Protein AF-A0A7K2ALG2-F1 (afdb_monomer_lite)

Foldseek 3Di:
DDDDDPDDDPPPPCPQLWPFDFDCPPQPQWDQDPPQQLRAIDGPPFSHHLVNLVLCVVVVHDLVVVCVVRVNDSVSSVSSVVSCVVGGRLFIARCSPQPQWDDDSPAATAGPPDSNHLVVQVVCVVVVHDLVVVCVVPVHDSVSSVSSVVSRVVVVGPPD

Secondary structure (DSSP, 8-state):
-------PPP--S----EEE---GGG-TTEE--TTSGGG--EETTSS-BTHHHHHHHHTT--HHHHHHHHT--HHHHHHHHHHHHHS--S-EEE-TT-TTEE--TTS--EETTS--BTHHHHHHHHTT--HHHHHHHHT--HHHHHHHHHHHHHTT----

Structure (mmCIF, N/CA/C/O backbone):
data_AF-A0A7K2ALG2-F1
#
_entry.id   AF-A0A7K2ALG2-F1
#
loop_
_atom_site.group_PDB
_atom_site.id
_atom_site.type_symbol
_atom_site.label_atom_id
_atom_site.label_alt_id
_atom_site.label_comp_id
_atom_site.label_asym_id
_atom_site.label_entity_id
_atom_site.label_seq_id
_atom_site.pdbx_PDB_ins_code
_atom_site.Cartn_x
_atom_site.Cartn_y
_atom_site.Cartn_z
_atom_site.occupancy
_atom_site.B_iso_or_equiv
_atom_site.auth_seq_id
_atom_site.auth_comp_id
_atom_site.auth_asym_id
_atom_site.auth_atom_id
_atom_site.pdbx_PDB_model_num
ATOM 1 N N . MET A 1 1 ? 6.676 23.368 44.707 1.00 40.22 1 MET A N 1
ATOM 2 C CA . MET A 1 1 ? 6.134 22.361 43.766 1.00 40.22 1 MET A CA 1
ATOM 3 C C . MET A 1 1 ? 6.849 22.516 42.428 1.00 40.22 1 MET A C 1
ATOM 5 O O . MET A 1 1 ? 6.698 23.550 41.791 1.00 40.22 1 MET A O 1
ATOM 9 N N . ARG A 1 2 ? 7.722 21.569 42.058 1.00 35.44 2 ARG A N 1
ATOM 10 C CA . ARG A 1 2 ? 8.544 21.639 40.836 1.00 35.44 2 ARG A CA 1
ATOM 11 C C . ARG A 1 2 ? 7.771 21.028 39.664 1.00 35.44 2 ARG A C 1
ATOM 13 O O . ARG A 1 2 ? 7.524 19.825 39.675 1.00 35.44 2 ARG A O 1
ATOM 20 N N . ARG A 1 3 ? 7.396 21.837 38.666 1.00 39.78 3 ARG A N 1
ATOM 21 C CA . ARG A 1 3 ? 6.860 21.336 37.391 1.00 39.78 3 ARG A CA 1
ATOM 22 C C . ARG A 1 3 ? 8.003 20.652 36.642 1.00 39.78 3 ARG A C 1
ATOM 24 O O . ARG A 1 3 ? 8.983 21.305 36.294 1.00 39.78 3 ARG A O 1
ATOM 31 N N . HIS A 1 4 ? 7.909 19.336 36.478 1.00 39.25 4 HIS A N 1
ATOM 32 C CA . HIS A 1 4 ? 8.825 18.582 35.632 1.00 39.25 4 HIS A CA 1
ATOM 33 C C . HIS A 1 4 ? 8.579 19.002 34.184 1.00 39.25 4 HIS A C 1
ATOM 35 O O . HIS A 1 4 ? 7.480 18.828 33.663 1.00 39.25 4 HIS A O 1
ATOM 41 N N . GLY A 1 5 ? 9.592 19.607 33.564 1.00 35.06 5 GLY A N 1
ATOM 42 C CA . GLY A 1 5 ? 9.599 19.851 32.131 1.00 35.06 5 GLY A CA 1
ATOM 43 C C . GLY A 1 5 ? 9.598 18.512 31.407 1.00 35.06 5 GLY A C 1
ATOM 44 O O . GLY A 1 5 ? 10.571 17.764 31.496 1.00 35.06 5 GLY A O 1
ATOM 45 N N . MET A 1 6 ? 8.503 18.216 30.710 1.00 34.56 6 MET A N 1
ATOM 46 C CA . MET A 1 6 ? 8.477 17.186 29.681 1.00 34.56 6 MET A CA 1
ATOM 47 C C . MET A 1 6 ? 9.453 17.627 28.592 1.00 34.56 6 MET A C 1
ATOM 49 O O . MET A 1 6 ? 9.176 18.539 27.818 1.00 34.56 6 MET A O 1
ATOM 53 N N . LYS A 1 7 ? 10.647 17.033 28.598 1.00 38.38 7 LYS A N 1
ATOM 54 C CA . LYS A 1 7 ? 11.567 17.104 27.469 1.00 38.38 7 LYS A CA 1
ATOM 55 C C . LYS A 1 7 ? 10.894 16.329 26.344 1.00 38.38 7 LYS A C 1
ATOM 57 O O . LYS A 1 7 ? 10.738 15.117 26.457 1.00 38.38 7 LYS A O 1
ATOM 62 N N . SER A 1 8 ? 10.453 17.035 25.310 1.00 38.59 8 SER A N 1
ATOM 63 C CA . SER A 1 8 ? 10.065 16.426 24.044 1.00 38.59 8 SER A CA 1
ATOM 64 C C . SER A 1 8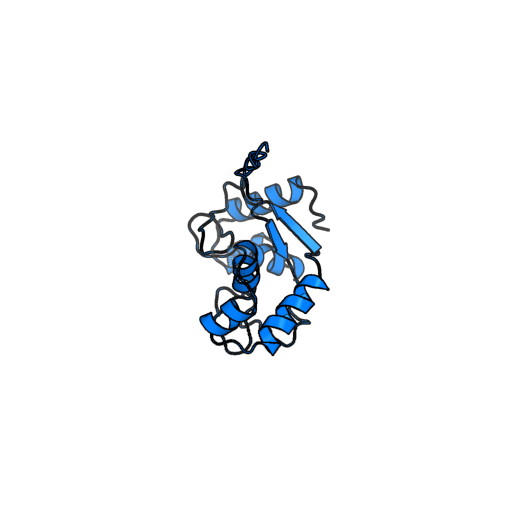 ? 11.205 15.512 23.603 1.00 38.59 8 SER A C 1
ATOM 66 O O . SER A 1 8 ? 12.352 15.959 23.523 1.00 38.59 8 SER A O 1
ATOM 68 N N . ALA A 1 9 ? 10.905 14.230 23.401 1.00 35.78 9 ALA A N 1
ATOM 69 C CA . ALA A 1 9 ? 11.854 13.306 22.803 1.00 35.78 9 ALA A CA 1
ATOM 70 C C . ALA A 1 9 ? 12.275 13.849 21.423 1.00 35.78 9 ALA A C 1
ATOM 72 O O . ALA A 1 9 ? 11.451 14.480 20.750 1.00 35.78 9 ALA A O 1
ATOM 73 N N . PRO A 1 10 ? 13.536 13.659 21.002 1.00 35.81 10 PRO A N 1
ATOM 74 C CA . PRO A 1 10 ? 13.925 13.954 19.634 1.00 35.81 10 PRO A CA 1
ATOM 75 C C . PRO A 1 10 ? 13.056 13.101 18.707 1.00 35.81 10 PRO A C 1
ATOM 77 O O . PRO A 1 10 ? 13.000 11.882 18.842 1.00 35.81 10 PRO A O 1
ATOM 80 N N . VAL A 1 11 ? 12.323 13.755 17.808 1.00 41.03 11 VAL A N 1
ATOM 81 C CA . VAL A 1 11 ? 11.679 13.071 16.689 1.00 41.03 11 VAL A CA 1
ATOM 82 C C . VAL A 1 11 ? 12.819 12.667 15.764 1.00 41.03 11 VAL A C 1
ATOM 84 O O . VAL A 1 11 ? 13.334 13.507 15.020 1.00 41.03 11 VAL A O 1
ATOM 87 N N . ASP A 1 12 ? 13.268 11.417 15.864 1.00 36.28 12 ASP A N 1
ATOM 88 C CA . ASP A 1 12 ? 14.144 10.818 14.862 1.00 36.28 12 ASP A CA 1
ATOM 89 C C . ASP A 1 12 ? 13.496 11.049 13.491 1.00 36.28 12 ASP A C 1
ATOM 91 O O . ASP A 1 12 ? 12.410 10.559 13.189 1.00 36.28 12 ASP A O 1
ATOM 95 N N . SER A 1 13 ? 14.114 11.922 12.693 1.00 40.78 13 SER A N 1
ATOM 96 C CA . SER A 1 13 ? 13.523 12.481 11.469 1.00 40.78 13 SER A CA 1
ATOM 97 C C . SER A 1 13 ? 13.658 11.562 10.252 1.00 40.78 13 SER A C 1
ATOM 99 O O . SER A 1 13 ? 13.381 11.983 9.134 1.00 40.78 13 SER A O 1
ATOM 101 N N . HIS A 1 14 ? 14.028 10.302 10.469 1.00 41.47 14 HIS A N 1
ATOM 102 C CA . HIS A 1 14 ? 13.768 9.228 9.520 1.00 41.47 14 HIS A CA 1
ATOM 103 C C . HIS A 1 14 ? 12.525 8.498 10.011 1.00 41.47 14 HIS A C 1
ATOM 105 O O . HIS A 1 14 ? 12.619 7.516 10.739 1.00 41.47 14 HIS A O 1
ATOM 111 N N . SER A 1 15 ? 11.344 9.007 9.649 1.00 40.78 15 SER A N 1
ATOM 112 C CA . SER A 1 15 ? 10.148 8.164 9.673 1.00 40.78 15 SER A CA 1
ATOM 113 C C . SER A 1 15 ? 10.436 7.033 8.686 1.00 40.78 15 SER A C 1
ATOM 115 O O . SER A 1 15 ? 10.523 7.343 7.496 1.00 40.78 15 SER A O 1
ATOM 117 N N . PRO A 1 16 ? 10.626 5.772 9.123 1.00 46.38 16 PRO A N 1
ATOM 118 C CA . PRO A 1 16 ? 10.862 4.687 8.186 1.00 46.38 16 PRO A CA 1
ATOM 119 C C . PRO A 1 16 ? 9.632 4.623 7.282 1.00 46.38 16 PRO A C 1
ATOM 121 O O . PRO A 1 16 ? 8.498 4.484 7.754 1.00 46.38 16 PRO A O 1
ATOM 124 N N . MET A 1 17 ? 9.835 4.843 5.985 1.00 55.25 17 MET A N 1
ATOM 125 C CA . MET A 1 17 ? 8.747 4.826 5.009 1.00 55.25 17 MET A CA 1
ATOM 126 C C . MET A 1 17 ? 8.595 3.382 4.566 1.00 55.25 17 MET A C 1
ATOM 128 O O . MET A 1 17 ? 9.029 2.977 3.489 1.00 55.25 17 MET A O 1
ATOM 132 N N . ILE A 1 18 ? 8.037 2.607 5.495 1.00 56.53 18 ILE A N 1
ATOM 133 C CA . ILE A 1 18 ? 7.851 1.173 5.372 1.00 56.53 18 ILE A CA 1
ATOM 134 C C . ILE A 1 18 ? 6.743 0.910 4.364 1.00 56.53 18 ILE A C 1
ATOM 136 O O . ILE A 1 18 ? 5.585 1.276 4.572 1.00 56.53 18 ILE A O 1
ATOM 140 N N . LEU A 1 19 ? 7.093 0.216 3.288 1.00 60.47 19 LEU A N 1
ATOM 141 C CA . LEU A 1 19 ? 6.110 -0.422 2.434 1.00 60.47 19 LEU A CA 1
ATOM 142 C C . LEU A 1 19 ? 5.540 -1.632 3.184 1.00 60.47 19 LEU A C 1
ATOM 144 O O . LEU A 1 19 ? 6.208 -2.655 3.308 1.00 60.47 19 LEU A O 1
ATOM 148 N N . THR A 1 20 ? 4.327 -1.502 3.719 1.00 61.69 20 THR A N 1
ATOM 149 C CA . THR A 1 20 ? 3.615 -2.590 4.399 1.00 61.69 20 THR A CA 1
ATOM 150 C C . THR A 1 20 ? 2.756 -3.354 3.401 1.00 61.69 20 THR A C 1
ATOM 152 O O . THR A 1 20 ? 1.759 -2.823 2.908 1.00 61.69 20 THR A O 1
ATOM 155 N N . MET A 1 21 ? 3.110 -4.605 3.105 1.00 67.94 21 MET A N 1
ATOM 156 C CA . MET A 1 21 ? 2.293 -5.456 2.235 1.00 67.94 21 MET A CA 1
ATOM 157 C C . MET A 1 21 ? 1.361 -6.335 3.052 1.00 67.94 21 MET A C 1
ATOM 159 O O . MET A 1 21 ? 1.755 -7.381 3.560 1.00 67.94 21 MET A O 1
ATOM 163 N N . ILE A 1 22 ? 0.110 -5.901 3.147 1.00 76.88 22 ILE A N 1
ATOM 164 C CA . ILE A 1 22 ? -1.002 -6.724 3.621 1.00 76.88 22 ILE A CA 1
ATOM 165 C C . ILE A 1 22 ? -1.743 -7.232 2.381 1.00 76.88 22 ILE A C 1
ATOM 167 O O . ILE A 1 22 ? -2.074 -6.439 1.496 1.00 76.88 22 ILE A O 1
ATOM 171 N N . ASP A 1 23 ? -1.991 -8.542 2.290 1.00 79.50 23 ASP A N 1
ATOM 172 C CA . ASP A 1 23 ? -2.897 -9.086 1.273 1.00 79.50 23 ASP A CA 1
ATOM 173 C C . ASP A 1 23 ? -4.342 -8.820 1.708 1.00 79.50 23 ASP A C 1
ATOM 175 O O . ASP A 1 23 ? -4.848 -9.448 2.637 1.00 79.50 23 ASP A O 1
ATOM 179 N N . TRP A 1 24 ? -5.012 -7.875 1.048 1.00 85.62 24 TRP A N 1
ATOM 180 C CA . TRP A 1 24 ? -6.370 -7.456 1.400 1.00 85.62 24 TRP A CA 1
ATOM 181 C C . TRP A 1 24 ? -7.463 -8.338 0.795 1.00 85.62 24 TRP A C 1
ATOM 183 O O . TRP A 1 24 ? -8.641 -8.062 1.011 1.00 85.62 24 TRP A O 1
ATOM 193 N N . ARG A 1 25 ? -7.121 -9.393 0.042 1.00 84.06 25 ARG A N 1
ATOM 194 C CA . ARG A 1 25 ? -8.118 -10.258 -0.620 1.00 84.06 25 ARG A CA 1
ATOM 195 C C . ARG A 1 25 ? -9.081 -10.946 0.352 1.00 84.06 25 ARG A C 1
ATOM 197 O O . ARG A 1 25 ? -10.165 -11.336 -0.070 1.00 84.06 25 ARG A O 1
ATOM 204 N N . GLY A 1 26 ? -8.709 -11.089 1.624 1.00 86.31 26 GLY A N 1
ATOM 205 C CA . GLY A 1 26 ? -9.573 -11.624 2.678 1.00 86.31 26 GLY A CA 1
ATOM 206 C C . GLY A 1 26 ? -10.466 -10.587 3.370 1.00 86.31 26 GLY A C 1
ATOM 207 O O . GLY A 1 26 ? -11.308 -10.972 4.178 1.00 86.31 26 GLY A O 1
ATOM 208 N N . CYS A 1 27 ? -10.308 -9.290 3.089 1.00 92.69 27 CYS A N 1
ATOM 209 C CA . CYS A 1 27 ? -11.061 -8.231 3.758 1.00 92.69 27 CYS A CA 1
ATOM 210 C C . CYS A 1 27 ? -12.358 -7.909 3.003 1.00 92.69 27 CYS A C 1
ATOM 212 O O . CYS A 1 27 ? -12.332 -7.436 1.868 1.00 92.69 27 CYS A O 1
ATOM 214 N N . SER A 1 28 ? -13.506 -8.096 3.657 1.00 93.12 28 SER A N 1
ATOM 215 C CA . SER A 1 28 ? -14.838 -7.823 3.093 1.00 93.12 28 SER A CA 1
ATOM 216 C C . SER A 1 28 ? -15.118 -6.347 2.815 1.00 93.12 28 SER A C 1
ATOM 218 O O . SER A 1 28 ? -16.054 -6.043 2.084 1.00 93.12 28 SER A O 1
ATOM 220 N N . ALA A 1 29 ? -14.341 -5.428 3.391 1.00 95.19 29 ALA A N 1
ATOM 221 C CA . ALA A 1 29 ? -14.511 -3.986 3.215 1.00 95.19 29 ALA A CA 1
ATOM 222 C C . ALA A 1 29 ? -13.740 -3.418 2.008 1.00 95.19 29 ALA A C 1
ATOM 224 O O . ALA A 1 29 ? -13.875 -2.231 1.688 1.00 95.19 29 ALA A O 1
ATOM 225 N N . VAL A 1 30 ? -12.921 -4.241 1.345 1.00 93.31 30 VAL A N 1
ATOM 226 C CA . VAL A 1 30 ? -11.901 -3.801 0.387 1.00 93.31 30 VAL A CA 1
ATOM 227 C C . VAL A 1 30 ? -12.084 -4.484 -0.968 1.00 93.31 30 VAL A C 1
ATOM 229 O O . VAL A 1 30 ? -12.400 -5.664 -1.057 1.00 93.31 30 VAL A O 1
ATOM 232 N N . GLU A 1 31 ? -11.866 -3.732 -2.046 1.00 90.25 31 GLU A N 1
ATOM 233 C CA . GLU A 1 31 ? -11.870 -4.225 -3.423 1.00 90.25 31 GLU A CA 1
ATOM 234 C C . GLU A 1 31 ? -10.544 -3.940 -4.136 1.00 90.25 31 GLU A C 1
ATOM 236 O O . GLU A 1 31 ? -9.894 -2.913 -3.920 1.00 90.25 31 GLU A O 1
ATOM 241 N N . TYR A 1 32 ? -10.196 -4.833 -5.065 1.00 84.25 32 TYR A N 1
ATOM 242 C CA . TYR A 1 32 ? -9.168 -4.610 -6.076 1.00 84.25 32 TYR A CA 1
ATOM 243 C C . TYR A 1 32 ? -9.846 -4.381 -7.423 1.00 84.25 32 TYR A C 1
ATOM 245 O O . TYR A 1 32 ? -10.447 -5.292 -7.991 1.00 84.25 32 TYR A O 1
ATOM 253 N N . VAL A 1 33 ? -9.734 -3.163 -7.953 1.00 79.38 33 VAL A N 1
ATOM 254 C CA . VAL A 1 33 ? -10.276 -2.823 -9.274 1.00 79.38 33 VAL A CA 1
ATOM 255 C C . VAL A 1 33 ? -9.117 -2.529 -10.229 1.00 79.38 33 VAL A C 1
ATOM 257 O O . VAL A 1 33 ? -8.472 -1.483 -10.093 1.00 79.38 33 VAL A O 1
ATOM 260 N N . PRO A 1 34 ? -8.839 -3.410 -11.211 1.00 70.19 34 PRO A N 1
ATOM 261 C CA . PRO A 1 34 ? -7.802 -3.176 -12.210 1.00 70.19 34 PRO A CA 1
ATOM 262 C C . PRO A 1 34 ? -7.962 -1.810 -12.892 1.00 70.19 34 PRO A C 1
ATOM 264 O O . PRO A 1 34 ? -9.061 -1.414 -13.275 1.00 70.19 34 PRO A O 1
ATOM 267 N N . GLY A 1 35 ? -6.865 -1.060 -13.014 1.00 67.19 35 GLY A N 1
ATOM 268 C CA . GLY A 1 35 ? -6.855 0.274 -13.631 1.00 67.19 35 GLY A CA 1
ATOM 269 C C . GLY A 1 35 ? -7.420 1.413 -12.765 1.00 67.19 35 GLY A C 1
ATOM 270 O O . GLY A 1 35 ? -7.322 2.579 -13.149 1.00 67.19 35 GLY A O 1
ATOM 271 N N . ARG A 1 36 ? -7.966 1.135 -11.573 1.00 71.81 36 ARG A N 1
ATOM 272 C CA . ARG A 1 36 ? -8.368 2.165 -10.601 1.00 71.81 36 ARG A CA 1
ATOM 273 C C . ARG A 1 36 ? -7.235 2.384 -9.600 1.00 71.81 36 ARG A C 1
ATOM 275 O O . ARG A 1 36 ? -6.760 1.430 -9.002 1.00 71.81 36 ARG A O 1
ATOM 282 N N . LYS A 1 37 ? -6.807 3.644 -9.419 1.00 70.88 37 LYS A N 1
ATOM 283 C CA . LYS A 1 37 ? -5.757 4.034 -8.449 1.00 70.88 37 LYS A CA 1
ATOM 284 C C . LYS A 1 37 ? -4.511 3.131 -8.538 1.00 70.88 37 LYS A C 1
ATOM 286 O O . LYS A 1 37 ? -3.998 2.680 -7.526 1.00 70.88 37 LYS A O 1
ATOM 291 N N . SER A 1 38 ? -4.071 2.830 -9.761 1.00 65.56 38 SER A N 1
ATOM 292 C CA . SER A 1 38 ? -2.900 1.977 -10.018 1.00 65.56 38 SER A CA 1
ATOM 293 C C . SER A 1 38 ? -2.977 0.577 -9.382 1.00 65.56 38 SER A C 1
ATOM 295 O O . SER A 1 38 ? -1.949 -0.015 -9.080 1.00 65.56 38 SER A O 1
ATOM 297 N N . GLY A 1 39 ? -4.188 0.043 -9.179 1.00 69.12 39 GLY A N 1
ATOM 298 C CA . GLY A 1 39 ? -4.402 -1.289 -8.607 1.00 69.12 39 GLY A CA 1
ATOM 299 C C . GLY A 1 39 ? -4.342 -1.347 -7.081 1.00 69.12 39 GLY A C 1
ATOM 300 O O . GLY A 1 39 ? -4.440 -2.437 -6.526 1.00 69.12 39 GLY A O 1
ATOM 301 N N . SER A 1 40 ? -4.214 -0.206 -6.395 1.00 77.81 40 SER A N 1
ATOM 302 C CA . SER A 1 40 ? -4.247 -0.173 -4.933 1.00 77.81 40 SER A CA 1
ATOM 303 C C . SER A 1 40 ? -5.588 -0.672 -4.384 1.00 77.81 40 SER A C 1
ATOM 305 O O . SER A 1 40 ? -6.630 -0.303 -4.938 1.00 77.81 40 SER A O 1
ATOM 307 N N . PRO A 1 41 ? -5.586 -1.433 -3.274 1.00 86.81 41 PRO A N 1
ATOM 308 C CA . PRO A 1 41 ? -6.809 -1.819 -2.586 1.00 86.81 41 PRO A CA 1
ATOM 309 C C . PRO A 1 41 ? -7.562 -0.570 -2.129 1.00 86.81 41 PRO A C 1
ATOM 311 O O . PRO A 1 41 ? -6.998 0.316 -1.474 1.00 86.81 41 PRO A O 1
ATOM 314 N N . THR A 1 42 ? -8.840 -0.485 -2.484 1.00 91.81 42 THR A N 1
ATOM 315 C CA . THR A 1 42 ? -9.725 0.621 -2.105 1.00 91.81 42 THR A CA 1
ATOM 316 C C . THR A 1 42 ? -10.903 0.108 -1.303 1.00 91.81 42 THR A C 1
ATOM 318 O O . THR A 1 42 ? -11.329 -1.025 -1.494 1.00 91.81 42 THR A O 1
ATOM 321 N N . PHE A 1 43 ? -11.482 0.950 -0.451 1.00 94.38 43 PHE A N 1
ATOM 322 C CA . PHE A 1 43 ? -12.772 0.629 0.161 1.00 94.38 43 PHE A CA 1
ATOM 323 C C . PHE A 1 43 ? -13.836 0.392 -0.920 1.00 94.38 43 PHE A C 1
ATOM 325 O O . PHE A 1 43 ? -13.881 1.130 -1.909 1.00 94.38 43 PHE A O 1
ATOM 332 N N . ILE A 1 44 ? -14.695 -0.613 -0.729 1.00 92.88 44 ILE A N 1
ATOM 333 C CA . ILE A 1 44 ? -15.711 -1.008 -1.719 1.00 92.88 44 ILE A CA 1
ATOM 334 C C . ILE A 1 44 ? -16.561 0.186 -2.154 1.00 92.88 44 ILE A C 1
ATOM 336 O O . ILE A 1 44 ? -17.100 0.930 -1.332 1.00 92.88 44 ILE A O 1
ATOM 340 N N . GLY A 1 45 ? -16.681 0.378 -3.471 1.00 90.19 45 GLY A N 1
ATOM 341 C CA . GLY A 1 45 ? -17.462 1.471 -4.056 1.00 90.19 45 GLY A CA 1
ATOM 342 C C . GLY A 1 45 ? -16.882 2.872 -3.819 1.00 90.19 45 GLY A C 1
ATOM 343 O O . GLY A 1 45 ? -17.515 3.872 -4.170 1.00 90.19 45 GLY A O 1
ATOM 344 N N . ARG A 1 46 ? -15.677 2.982 -3.249 1.00 90.94 46 ARG A N 1
ATOM 345 C CA . ARG A 1 46 ? -15.000 4.248 -2.953 1.00 90.94 46 ARG A CA 1
ATOM 346 C C . ARG A 1 46 ? -13.680 4.321 -3.707 1.00 90.94 46 ARG A C 1
ATOM 348 O O . ARG A 1 46 ? -13.014 3.332 -3.970 1.00 90.94 46 ARG A O 1
ATOM 355 N N . ARG A 1 47 ? -13.253 5.539 -4.049 1.00 89.19 47 ARG A N 1
ATOM 356 C CA . ARG A 1 47 ? -11.933 5.784 -4.670 1.00 89.19 47 ARG A CA 1
ATOM 357 C C . ARG A 1 47 ? -10.855 6.108 -3.631 1.00 89.19 47 ARG A C 1
ATOM 359 O O . ARG A 1 47 ? -9.898 6.813 -3.953 1.00 89.19 47 ARG A O 1
ATOM 366 N N . VAL A 1 48 ? -11.050 5.632 -2.402 1.00 90.38 48 VAL A N 1
ATOM 367 C CA . VAL A 1 48 ? -10.200 5.890 -1.236 1.00 90.38 48 VAL A CA 1
ATOM 368 C C . VAL A 1 48 ? -9.335 4.649 -1.000 1.00 90.38 48 VAL A C 1
ATOM 370 O O . VAL A 1 48 ? -9.896 3.592 -0.704 1.00 90.38 48 VAL A O 1
ATOM 373 N N . PRO A 1 49 ? -8.003 4.735 -1.179 1.00 88.88 49 PRO A N 1
ATOM 374 C CA . PRO A 1 49 ? -7.093 3.631 -0.886 1.00 88.88 49 PRO A CA 1
ATOM 375 C C . PRO A 1 49 ? -7.087 3.293 0.603 1.00 88.88 49 PRO A C 1
ATOM 377 O O . PRO A 1 49 ? -7.133 4.199 1.436 1.00 88.88 49 PRO A O 1
ATOM 380 N N . VAL A 1 50 ? -6.957 2.011 0.943 1.00 89.81 50 VAL A N 1
ATOM 381 C CA . VAL A 1 50 ? -6.888 1.569 2.349 1.00 89.81 50 VAL A CA 1
ATOM 382 C C . VAL A 1 50 ? -5.620 2.073 3.039 1.00 89.81 50 VAL A C 1
ATOM 384 O O . VAL A 1 50 ? -5.661 2.413 4.215 1.00 89.81 50 VAL A O 1
ATOM 387 N N . GLN A 1 51 ? -4.531 2.271 2.288 1.00 84.44 51 GLN A N 1
ATOM 388 C CA . GLN A 1 51 ? -3.325 2.950 2.778 1.00 84.44 51 GLN A CA 1
ATOM 389 C C . GLN A 1 51 ? -3.627 4.343 3.370 1.00 84.44 51 GLN A C 1
ATOM 391 O O . GLN A 1 51 ? -2.979 4.793 4.315 1.00 84.44 51 GLN A O 1
ATOM 396 N N . GLY A 1 52 ? -4.668 5.016 2.868 1.00 86.75 52 GLY A N 1
ATOM 397 C CA . GLY A 1 52 ? -5.118 6.286 3.428 1.00 86.75 52 GLY A CA 1
ATOM 398 C C . GLY A 1 52 ? -5.572 6.164 4.885 1.00 86.75 52 GLY A C 1
ATOM 399 O O . GLY A 1 52 ? -5.374 7.105 5.647 1.00 86.75 52 GLY A O 1
ATOM 400 N N . LEU A 1 53 ? -6.125 5.016 5.299 1.00 90.12 53 LEU A N 1
ATOM 401 C CA . LEU A 1 53 ? -6.505 4.756 6.691 1.00 90.12 53 LEU A CA 1
ATOM 402 C C . LEU A 1 53 ? -5.267 4.653 7.589 1.00 90.12 53 LEU A C 1
ATOM 404 O O . LEU A 1 53 ? -5.223 5.288 8.641 1.00 90.12 53 LEU A O 1
ATOM 408 N N . THR A 1 54 ? -4.239 3.910 7.169 1.00 84.56 54 THR A N 1
ATOM 409 C CA . THR A 1 54 ? -2.976 3.810 7.920 1.00 84.56 54 THR A CA 1
ATOM 410 C C . THR A 1 54 ? -2.293 5.158 8.078 1.00 84.56 54 THR A C 1
ATOM 412 O O . THR A 1 54 ? -1.869 5.508 9.180 1.00 84.56 54 THR A O 1
ATOM 415 N N . ASP A 1 55 ? -2.231 5.948 7.005 1.00 83.75 55 ASP A N 1
ATOM 416 C CA . ASP A 1 55 ? -1.648 7.286 7.061 1.00 83.75 55 ASP A CA 1
ATOM 417 C C . ASP A 1 55 ? -2.452 8.209 7.975 1.00 83.75 55 ASP A C 1
ATOM 419 O O . ASP A 1 55 ? -1.876 8.948 8.775 1.00 83.75 55 ASP A O 1
ATOM 423 N N . TRP A 1 56 ? -3.782 8.117 7.929 1.00 90.44 56 TRP A N 1
ATOM 424 C CA . TRP A 1 56 ? -4.659 8.871 8.817 1.00 90.44 56 TRP A CA 1
ATOM 425 C C . TRP A 1 56 ? -4.370 8.570 10.289 1.00 90.44 56 TRP A C 1
ATOM 427 O O . TRP A 1 56 ? -4.115 9.493 11.068 1.00 90.44 56 TRP A O 1
ATOM 437 N N . LEU A 1 57 ? -4.328 7.288 10.657 1.00 87.75 57 LEU A N 1
ATOM 438 C CA . LEU A 1 57 ? -4.046 6.840 12.022 1.00 87.75 57 LEU A CA 1
ATOM 439 C C . LEU A 1 57 ? -2.635 7.230 12.484 1.00 87.75 57 LEU A C 1
ATOM 441 O O . LEU A 1 57 ? -2.460 7.674 13.618 1.00 87.75 57 LEU A O 1
ATOM 445 N N . ARG A 1 58 ? -1.631 7.163 11.598 1.00 82.06 58 ARG A N 1
ATOM 446 C CA . ARG A 1 58 ? -0.244 7.56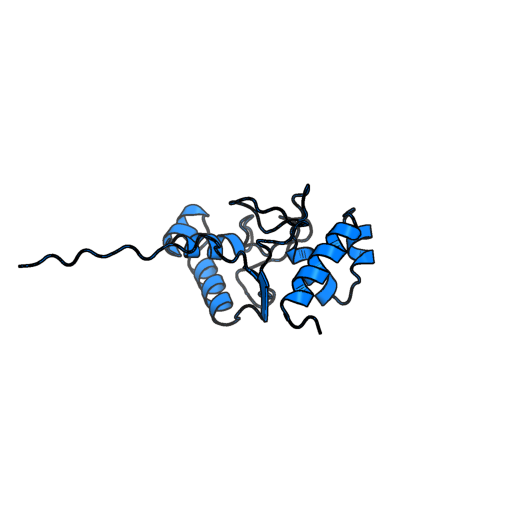9 11.892 1.00 82.06 58 ARG A CA 1
ATOM 447 C C . ARG A 1 58 ? -0.117 9.056 12.236 1.00 82.06 58 ARG A C 1
ATOM 449 O O . ARG A 1 58 ? 0.792 9.437 12.967 1.00 82.06 58 ARG A O 1
ATOM 456 N N . THR A 1 59 ? -1.047 9.896 11.773 1.00 79.94 59 THR A N 1
ATOM 457 C CA . THR A 1 59 ? -1.125 11.315 12.173 1.00 79.94 59 THR A CA 1
ATOM 458 C C . THR A 1 59 ? -1.836 11.551 13.512 1.00 79.94 59 THR A C 1
ATOM 460 O O . THR A 1 59 ? -2.062 12.700 13.889 1.00 79.94 59 THR A O 1
ATOM 463 N N . GLY A 1 60 ? -2.191 10.489 14.243 1.00 86.19 60 GLY A N 1
ATOM 464 C CA . GLY A 1 60 ? -2.878 10.563 15.535 1.00 86.19 60 GLY A CA 1
ATOM 465 C C . GLY A 1 60 ? -4.380 10.845 15.432 1.00 86.19 60 GLY A C 1
ATOM 466 O O . GLY A 1 60 ? -4.995 11.252 16.416 1.00 86.19 60 GLY A O 1
ATOM 467 N N . ARG A 1 61 ? -4.975 10.671 14.246 1.00 93.50 61 ARG A N 1
ATOM 468 C CA . ARG A 1 61 ? -6.420 10.831 14.016 1.00 93.50 61 ARG A CA 1
ATOM 469 C C . ARG A 1 61 ? -7.162 9.513 14.252 1.00 93.50 61 ARG A C 1
ATOM 471 O O . ARG A 1 61 ? -6.540 8.458 14.313 1.00 93.50 61 ARG A O 1
ATOM 478 N N . THR A 1 62 ? -8.490 9.566 14.372 1.00 95.88 62 THR A N 1
ATOM 479 C CA . THR A 1 62 ? -9.317 8.401 14.746 1.00 95.88 62 THR A CA 1
ATOM 480 C C . THR A 1 62 ? -10.081 7.797 13.562 1.00 95.88 62 THR A C 1
ATOM 482 O O . THR A 1 62 ? -10.241 8.448 12.522 1.00 95.88 62 THR A O 1
ATOM 485 N N . LEU A 1 63 ? -10.595 6.573 13.733 1.00 97.06 63 LEU A N 1
ATOM 486 C CA . LEU A 1 63 ? -11.434 5.886 12.740 1.00 97.06 63 LEU A CA 1
ATOM 487 C C . LEU A 1 63 ? -12.723 6.666 12.439 1.00 97.06 63 LEU A C 1
ATOM 489 O O . LEU A 1 63 ? -13.116 6.776 11.279 1.00 97.06 63 LEU A O 1
ATOM 493 N N . GLU A 1 64 ? -13.339 7.270 13.459 1.00 97.44 64 GLU A N 1
ATOM 494 C CA . GLU A 1 64 ? -14.558 8.076 13.325 1.00 97.44 64 GLU A CA 1
ATOM 495 C C . GLU A 1 64 ? -14.324 9.265 12.396 1.00 97.44 64 GLU A C 1
ATOM 497 O O . GLU A 1 64 ? -15.045 9.453 11.418 1.00 97.44 64 GLU A O 1
ATOM 502 N N . THR A 1 65 ? -13.243 10.013 12.633 1.00 96.88 65 THR A N 1
ATOM 503 C CA . THR A 1 65 ? -12.905 11.171 11.794 1.00 96.88 65 THR A CA 1
ATOM 504 C C . THR A 1 65 ? -12.568 10.775 10.354 1.00 96.88 65 THR A C 1
ATOM 506 O O . THR A 1 65 ? -12.820 11.550 9.430 1.00 96.88 65 THR A O 1
ATOM 509 N N . PHE A 1 66 ? -12.021 9.574 10.135 1.00 96.88 66 PHE A N 1
ATOM 510 C CA . PHE A 1 66 ? -11.773 9.044 8.794 1.00 96.88 66 PHE A CA 1
ATOM 511 C C . PHE A 1 66 ? -13.087 8.716 8.074 1.00 96.88 66 PHE A C 1
ATOM 513 O O . PHE A 1 66 ? -13.304 9.170 6.950 1.00 96.88 66 PHE A O 1
ATOM 520 N N . SER A 1 67 ? -13.975 7.972 8.741 1.00 97.56 67 SER A N 1
ATOM 521 C CA . SER A 1 67 ? -15.319 7.628 8.260 1.00 97.56 67 SER A CA 1
ATOM 522 C C . SER A 1 67 ? -16.099 8.873 7.834 1.00 97.56 67 SER A C 1
ATOM 524 O O . SER A 1 67 ? -16.579 8.946 6.700 1.00 97.56 67 SER A O 1
ATOM 526 N N . GLU A 1 68 ? -16.134 9.895 8.692 1.00 96.81 68 GLU A N 1
ATOM 527 C CA . GLU A 1 68 ? -16.805 11.167 8.415 1.00 96.81 68 GLU A CA 1
ATOM 528 C C . GLU A 1 68 ? -16.185 11.899 7.220 1.00 96.81 68 GLU A C 1
ATOM 530 O O . GLU A 1 68 ? -16.899 12.340 6.318 1.00 96.81 68 GLU A O 1
ATOM 535 N N . THR A 1 69 ? -14.851 11.991 7.178 1.00 96.75 69 THR A N 1
ATOM 536 C CA . THR A 1 69 ? -14.129 12.716 6.121 1.00 96.75 69 THR A CA 1
ATOM 537 C C . THR A 1 69 ? -14.343 12.080 4.749 1.00 96.75 69 THR A C 1
ATOM 539 O O . THR A 1 69 ? -14.576 12.781 3.763 1.00 96.75 69 THR A O 1
ATOM 542 N N . PHE A 1 70 ? -14.251 10.753 4.668 1.00 95.50 70 PHE A N 1
ATOM 543 C CA . PHE A 1 70 ? -14.276 10.022 3.403 1.00 95.50 70 PHE A CA 1
ATOM 544 C C . PHE A 1 70 ? -15.649 9.440 3.053 1.00 95.50 70 PHE A C 1
ATOM 546 O O . PHE A 1 70 ? -15.800 8.836 1.988 1.00 95.50 70 PHE A O 1
ATOM 553 N N . GLN A 1 71 ? -16.653 9.654 3.910 1.00 96.56 71 GLN A N 1
ATOM 554 C CA . GLN A 1 71 ? -18.015 9.136 3.762 1.00 96.56 71 GLN A CA 1
ATOM 555 C C . GLN A 1 71 ? -18.031 7.610 3.580 1.00 96.56 71 GLN A C 1
ATOM 557 O O . GLN A 1 71 ? -18.708 7.066 2.702 1.00 96.56 71 GLN A O 1
ATOM 562 N N . ILE A 1 72 ? -17.244 6.918 4.401 1.00 96.88 72 ILE A N 1
ATOM 563 C CA . ILE A 1 72 ? -17.138 5.456 4.449 1.00 96.88 72 ILE A CA 1
ATOM 564 C C . ILE A 1 72 ? -17.854 5.004 5.716 1.00 96.88 72 ILE A C 1
ATOM 566 O O . ILE A 1 72 ? -17.676 5.625 6.752 1.00 96.88 72 ILE A O 1
ATOM 570 N N . SER A 1 73 ? -18.675 3.956 5.655 1.00 97.50 73 SER A N 1
ATOM 571 C CA . SER A 1 73 ? -19.369 3.460 6.851 1.00 97.50 73 SER A CA 1
ATOM 572 C C . SER A 1 73 ? -18.375 3.046 7.935 1.00 97.50 73 SER A C 1
ATOM 574 O O . SER A 1 73 ? -17.376 2.399 7.616 1.00 97.50 73 SER A O 1
ATOM 576 N N . MET A 1 74 ? -18.701 3.327 9.199 1.00 97.62 74 MET A N 1
ATOM 577 C CA . MET A 1 74 ? -17.882 2.908 10.340 1.00 97.62 74 MET A CA 1
ATOM 578 C C . MET A 1 74 ? -17.590 1.408 10.344 1.00 97.62 74 MET A C 1
ATOM 580 O O . MET A 1 74 ? -16.452 1.042 10.601 1.00 97.62 74 MET A O 1
ATOM 584 N N . ASP A 1 75 ? -18.559 0.563 9.987 1.00 97.62 75 ASP A N 1
ATOM 585 C CA . ASP A 1 75 ? -18.358 -0.891 9.917 1.00 97.62 75 ASP A CA 1
ATOM 586 C C . ASP A 1 75 ? -17.220 -1.251 8.951 1.00 97.62 75 ASP A C 1
ATOM 588 O O . ASP A 1 75 ? -16.262 -1.902 9.342 1.00 97.62 75 ASP A O 1
ATOM 592 N N . ALA A 1 76 ? -17.241 -0.718 7.726 1.00 96.50 76 ALA A N 1
ATOM 593 C CA . ALA A 1 76 ? -16.173 -0.943 6.748 1.00 96.50 76 ALA A CA 1
ATOM 594 C C . ALA A 1 76 ? -14.801 -0.406 7.203 1.00 96.50 76 ALA A C 1
ATOM 596 O O . ALA A 1 76 ? -13.775 -1.029 6.929 1.00 96.50 76 ALA A O 1
ATOM 597 N N . VAL A 1 77 ? -14.758 0.747 7.885 1.00 97.31 77 VAL A N 1
ATOM 598 C CA . VAL A 1 77 ? -13.505 1.305 8.430 1.00 97.31 77 VAL A CA 1
ATOM 599 C C . VAL A 1 77 ? -12.959 0.417 9.550 1.00 97.31 77 VAL A C 1
ATOM 601 O O . VAL A 1 77 ? -11.763 0.131 9.574 1.00 97.31 77 VAL A O 1
ATOM 604 N N . THR A 1 78 ? -13.829 -0.044 10.448 1.00 96.62 78 THR A N 1
ATOM 605 C CA . THR A 1 78 ? -13.484 -0.958 11.540 1.00 96.62 78 THR A CA 1
ATOM 606 C C . THR A 1 78 ? -13.032 -2.314 11.008 1.00 96.62 78 THR A C 1
ATOM 608 O O . THR A 1 78 ? -11.995 -2.800 11.443 1.00 96.62 78 THR A O 1
ATOM 611 N N . ASP A 1 79 ? -13.733 -2.890 10.032 1.00 95.69 79 ASP A N 1
ATOM 612 C CA . ASP A 1 79 ? -13.364 -4.161 9.400 1.00 95.69 79 ASP A CA 1
ATOM 613 C C . ASP A 1 79 ? -11.974 -4.084 8.762 1.00 95.69 79 ASP A C 1
ATOM 615 O O . ASP A 1 79 ? -11.149 -4.975 8.957 1.00 95.69 79 ASP A O 1
ATOM 619 N N . ALA A 1 80 ? -11.676 -2.998 8.040 1.00 93.50 80 ALA A N 1
ATOM 620 C CA . ALA A 1 80 ? -10.351 -2.788 7.461 1.00 93.50 80 ALA A CA 1
ATOM 621 C C . ALA A 1 80 ? -9.268 -2.612 8.540 1.00 93.50 80 ALA A C 1
ATOM 623 O O . ALA A 1 80 ? -8.165 -3.139 8.393 1.00 93.50 80 ALA A O 1
ATOM 624 N N . TYR A 1 81 ? -9.575 -1.899 9.629 1.00 93.31 81 TYR A N 1
ATOM 625 C CA . TYR A 1 81 ? -8.658 -1.738 10.757 1.00 93.31 81 TYR A CA 1
ATOM 626 C C . TYR A 1 81 ? -8.360 -3.076 11.445 1.00 93.31 81 TYR A C 1
ATOM 628 O O . TYR A 1 81 ? -7.192 -3.418 11.605 1.00 93.31 81 TYR A O 1
ATOM 636 N N . LEU A 1 82 ? -9.395 -3.846 11.794 1.00 92.94 82 LEU A N 1
ATOM 637 C CA . LEU A 1 82 ? -9.255 -5.154 12.435 1.00 92.94 82 LEU A CA 1
ATOM 638 C C . LEU A 1 82 ? -8.508 -6.139 11.537 1.00 92.94 82 LEU A C 1
ATOM 640 O O . LEU A 1 82 ? -7.582 -6.809 11.984 1.00 92.94 82 LEU A O 1
ATOM 644 N N . TYR A 1 83 ? -8.845 -6.169 10.246 1.00 91.19 83 TYR A N 1
ATOM 645 C CA . TYR A 1 83 ? -8.139 -7.008 9.287 1.00 91.19 83 TYR A CA 1
ATOM 646 C C . TYR A 1 83 ? -6.645 -6.685 9.261 1.00 91.19 83 TYR A C 1
ATOM 648 O O . TYR A 1 83 ? -5.819 -7.589 9.305 1.00 91.19 83 TYR A O 1
ATOM 656 N N . MET A 1 84 ? -6.280 -5.404 9.239 1.00 85.94 84 MET A N 1
ATOM 657 C CA . MET A 1 84 ? -4.881 -4.991 9.287 1.00 85.94 84 MET A CA 1
ATOM 658 C C . MET A 1 84 ? -4.182 -5.374 10.594 1.00 85.94 84 MET A C 1
ATOM 660 O O . MET A 1 84 ? -3.012 -5.745 10.560 1.00 85.94 84 MET A O 1
ATOM 664 N N . THR A 1 85 ? -4.856 -5.265 11.741 1.00 84.12 85 THR A N 1
ATOM 665 C CA . THR A 1 85 ? -4.248 -5.637 13.027 1.00 84.12 85 THR A CA 1
ATOM 666 C C . THR A 1 85 ? -4.063 -7.144 13.165 1.00 84.12 85 THR A C 1
ATOM 668 O O . THR A 1 85 ? -3.079 -7.578 13.759 1.00 84.12 85 THR A O 1
ATOM 671 N N . ASP A 1 86 ? -4.970 -7.928 12.583 1.00 86.38 86 ASP A N 1
ATOM 672 C CA . ASP A 1 86 ? -4.940 -9.392 12.629 1.00 86.38 86 ASP A CA 1
ATOM 673 C C . ASP A 1 86 ? -4.037 -10.003 11.544 1.00 86.38 86 ASP A C 1
ATOM 675 O O . ASP A 1 86 ? -3.608 -11.150 11.664 1.00 86.38 86 ASP A O 1
ATOM 679 N N . ASN A 1 87 ? -3.712 -9.234 10.499 1.00 78.94 87 ASN A N 1
ATOM 680 C CA . ASN A 1 87 ? -2.844 -9.634 9.393 1.00 78.94 87 ASN A CA 1
ATOM 681 C C . ASN A 1 87 ? -1.635 -8.686 9.323 1.00 78.94 87 ASN A C 1
ATOM 683 O O . ASN A 1 87 ? -1.604 -7.797 8.463 1.00 78.94 87 ASN A O 1
ATOM 687 N N . PRO A 1 88 ? -0.644 -8.837 10.228 1.00 65.31 88 PRO A N 1
ATOM 688 C CA . PRO A 1 88 ? 0.531 -7.978 10.228 1.00 65.31 88 PRO A CA 1
ATOM 689 C C . PRO A 1 88 ? 1.253 -8.053 8.871 1.00 65.31 88 PRO A C 1
ATOM 691 O O . PRO A 1 88 ? 1.275 -9.122 8.253 1.00 65.31 88 PRO A O 1
ATOM 69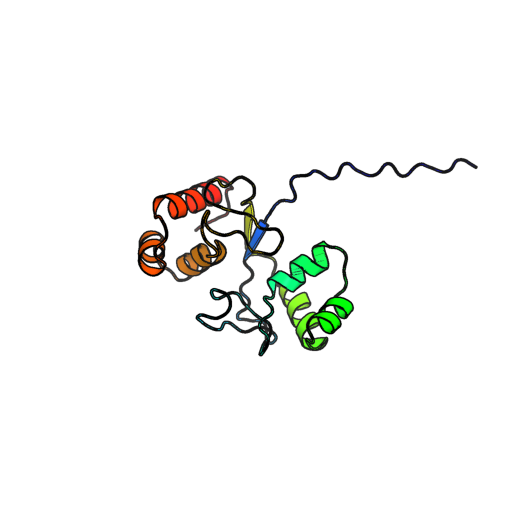4 N N . PRO A 1 89 ? 1.849 -6.941 8.398 1.00 63.16 89 PRO A N 1
ATOM 695 C CA . PRO A 1 89 ? 2.549 -6.920 7.123 1.00 63.16 89 PRO A CA 1
ATOM 696 C C . PRO A 1 89 ? 3.630 -7.999 7.110 1.00 63.16 89 PRO A C 1
ATOM 698 O O . PRO A 1 89 ? 4.492 -8.034 7.987 1.00 63.16 89 PRO A O 1
ATOM 701 N N . VAL A 1 90 ? 3.559 -8.883 6.118 1.00 55.25 90 VAL A N 1
ATOM 702 C CA . VAL A 1 90 ? 4.433 -10.063 6.030 1.00 55.25 90 VAL A CA 1
ATOM 703 C C . VAL A 1 90 ? 5.850 -9.675 5.594 1.00 55.25 90 VAL A C 1
ATOM 705 O O . VAL A 1 90 ? 6.809 -10.384 5.877 1.00 55.25 90 VAL A O 1
ATOM 708 N N . GLU A 1 91 ? 5.986 -8.509 4.959 1.00 60.56 91 GLU A N 1
ATOM 709 C CA . GLU A 1 91 ? 7.243 -7.925 4.504 1.00 60.56 91 GLU A CA 1
ATOM 710 C C . GLU A 1 91 ? 7.201 -6.405 4.700 1.00 60.56 91 GLU A C 1
ATOM 712 O O . GLU A 1 91 ? 6.221 -5.738 4.344 1.00 60.56 91 GLU A O 1
ATOM 717 N N . THR A 1 92 ? 8.272 -5.860 5.277 1.00 63.62 92 THR A N 1
ATOM 718 C CA . THR A 1 92 ? 8.481 -4.424 5.468 1.00 63.62 92 THR A CA 1
ATOM 719 C C . THR A 1 92 ? 9.755 -4.023 4.746 1.00 63.62 92 THR A C 1
ATOM 721 O O . THR A 1 92 ? 10.842 -4.387 5.190 1.00 63.62 92 THR A O 1
ATOM 724 N N . VAL A 1 93 ? 9.630 -3.282 3.646 1.00 73.31 93 VAL A N 1
ATOM 725 C CA . VAL A 1 93 ? 10.783 -2.709 2.934 1.00 73.31 93 VAL A CA 1
ATOM 726 C C . VAL A 1 93 ? 10.865 -1.228 3.281 1.00 73.31 93 VAL A C 1
ATOM 728 O O . VAL A 1 93 ? 9.907 -0.492 3.034 1.00 73.31 93 VAL A O 1
ATOM 731 N N . ASP A 1 94 ? 11.985 -0.785 3.847 1.00 79.12 94 ASP A N 1
ATOM 732 C CA . ASP A 1 94 ? 12.271 0.640 3.999 1.00 79.12 94 ASP A CA 1
ATOM 733 C C . ASP A 1 94 ? 12.704 1.203 2.642 1.00 79.12 94 ASP A C 1
ATOM 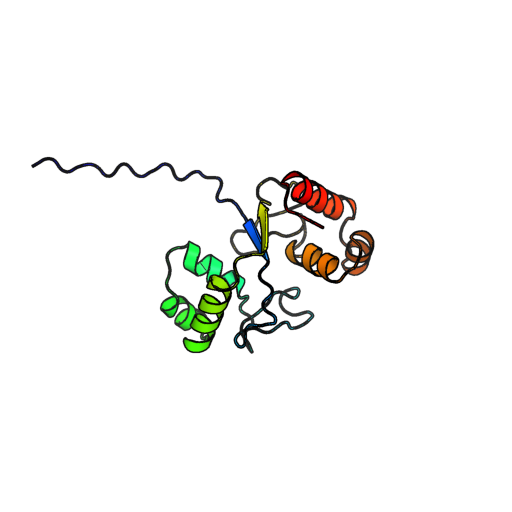735 O O . ASP A 1 94 ? 13.638 0.707 2.022 1.00 79.12 94 ASP A O 1
ATOM 739 N N . LEU A 1 95 ? 12.001 2.207 2.129 1.00 81.44 95 LEU A N 1
ATOM 740 C CA . LEU A 1 95 ? 12.326 2.822 0.839 1.00 81.44 95 LEU A CA 1
ATOM 741 C C . LEU A 1 95 ? 12.853 4.250 0.981 1.00 81.44 95 LEU A C 1
ATOM 743 O O . LEU A 1 95 ? 13.047 4.913 -0.040 1.00 81.44 95 LEU A O 1
ATOM 747 N N . ALA A 1 96 ? 13.087 4.724 2.211 1.00 80.25 96 ALA A N 1
ATOM 748 C CA . ALA A 1 96 ? 13.493 6.103 2.479 1.00 80.25 96 ALA A CA 1
ATOM 749 C C . ALA A 1 96 ? 14.750 6.519 1.695 1.00 80.25 96 ALA A C 1
ATOM 751 O O . ALA A 1 96 ? 14.791 7.620 1.147 1.00 80.25 96 ALA A O 1
ATOM 752 N N . ASP A 1 97 ? 15.715 5.605 1.561 1.00 85.56 97 ASP A N 1
ATOM 753 C CA . ASP A 1 97 ? 17.016 5.858 0.932 1.00 85.56 97 ASP A CA 1
ATOM 754 C C . ASP A 1 97 ? 17.175 5.206 -0.453 1.00 85.56 97 ASP A C 1
ATOM 756 O O . ASP A 1 97 ? 18.283 5.116 -0.992 1.00 85.56 97 ASP A O 1
ATOM 760 N N . CYS A 1 98 ? 16.089 4.720 -1.062 1.00 88.88 98 CYS A N 1
ATOM 761 C CA . CYS A 1 98 ? 16.170 4.102 -2.381 1.00 88.88 98 CYS A CA 1
ATOM 762 C C . CYS A 1 98 ? 16.219 5.181 -3.486 1.00 88.88 98 CYS A C 1
ATOM 764 O O . CYS A 1 98 ? 15.227 5.877 -3.708 1.00 88.88 98 CYS A O 1
ATOM 766 N N . PRO A 1 99 ? 17.315 5.311 -4.264 1.00 91.69 99 PRO A N 1
ATOM 767 C CA . PRO A 1 99 ? 17.465 6.397 -5.243 1.00 91.69 99 PRO A CA 1
ATOM 768 C C . PRO A 1 99 ? 16.533 6.272 -6.458 1.00 91.69 99 PRO A C 1
ATOM 770 O O . PRO A 1 99 ? 16.363 7.239 -7.207 1.00 91.69 99 PRO A O 1
ATOM 773 N N . ALA A 1 100 ? 15.954 5.086 -6.661 1.00 93.00 100 ALA A N 1
ATOM 774 C CA . ALA A 1 100 ? 14.963 4.796 -7.692 1.00 93.00 100 ALA A CA 1
ATOM 775 C C . ALA A 1 100 ? 13.523 5.081 -7.237 1.00 93.00 100 ALA A C 1
ATOM 777 O O . ALA A 1 100 ? 12.593 4.923 -8.026 1.00 93.00 100 ALA A O 1
ATOM 778 N N . VAL A 1 101 ? 13.332 5.518 -5.991 1.00 90.50 101 VAL A N 1
ATOM 779 C CA . VAL A 1 101 ? 12.025 5.812 -5.410 1.00 90.50 101 VAL A CA 1
ATOM 780 C C . VAL A 1 101 ? 11.893 7.311 -5.179 1.00 90.50 101 VAL A C 1
ATOM 782 O O . VAL A 1 101 ? 12.844 8.001 -4.816 1.00 90.50 101 VAL A O 1
ATOM 785 N N . GLN A 1 102 ? 10.694 7.828 -5.420 1.00 88.12 102 GLN A N 1
ATOM 786 C CA . GLN A 1 102 ? 10.282 9.148 -4.972 1.00 88.12 102 GLN A CA 1
ATOM 787 C C . GLN A 1 102 ? 9.199 9.022 -3.906 1.00 88.12 102 GLN A C 1
ATOM 789 O O . GLN A 1 102 ? 8.324 8.152 -3.974 1.00 88.12 102 GLN A O 1
ATOM 794 N N . LEU A 1 103 ? 9.258 9.934 -2.942 1.00 76.50 103 LEU A N 1
ATOM 795 C CA . LEU A 1 103 ? 8.311 10.035 -1.846 1.00 76.50 103 LEU A CA 1
ATOM 796 C C . LEU A 1 103 ? 7.572 11.361 -1.977 1.00 76.50 103 LEU A C 1
ATOM 798 O O . LEU A 1 103 ? 8.177 12.425 -1.850 1.00 76.50 103 LEU A O 1
ATOM 802 N N . ASN A 1 104 ? 6.264 11.293 -2.201 1.00 66.06 104 ASN A N 1
ATOM 803 C CA . ASN A 1 104 ? 5.396 12.453 -2.049 1.00 66.06 104 ASN A CA 1
ATOM 804 C C . ASN A 1 104 ? 4.580 12.263 -0.764 1.00 66.06 104 ASN A C 1
ATOM 806 O O . ASN A 1 104 ? 4.059 11.172 -0.557 1.00 66.06 104 ASN A O 1
ATOM 810 N N . PRO A 1 105 ? 4.392 13.294 0.079 1.00 50.97 105 PRO A N 1
ATOM 811 C CA . PRO A 1 105 ? 3.672 13.166 1.354 1.00 50.97 105 PRO A CA 1
ATOM 812 C C . PRO A 1 105 ? 2.229 12.646 1.250 1.00 50.97 105 PRO A C 1
ATOM 814 O O . PRO A 1 105 ? 1.653 12.252 2.259 1.00 50.97 105 PRO A O 1
ATOM 817 N N . ALA A 1 106 ? 1.637 12.694 0.054 1.00 53.34 106 ALA A N 1
ATOM 818 C CA . ALA A 1 106 ? 0.279 12.241 -0.231 1.00 53.34 106 ALA A CA 1
ATOM 819 C C . ALA A 1 106 ? 0.218 10.958 -1.084 1.00 53.34 106 ALA A C 1
ATOM 821 O O . ALA A 1 106 ? -0.880 10.447 -1.304 1.00 53.34 106 ALA A O 1
ATOM 822 N N . ASP A 1 107 ? 1.361 10.454 -1.570 1.00 61.00 107 ASP A N 1
ATOM 823 C CA . ASP A 1 107 ? 1.421 9.269 -2.426 1.00 61.00 107 ASP A CA 1
ATOM 824 C C . ASP A 1 107 ? 2.182 8.133 -1.741 1.00 61.00 107 ASP A C 1
ATOM 826 O O . ASP A 1 107 ? 3.064 8.337 -0.906 1.00 61.00 107 ASP A O 1
ATOM 830 N N . MET A 1 108 ? 1.885 6.911 -2.169 1.00 71.31 108 MET A N 1
ATOM 831 C CA . MET A 1 108 ? 2.741 5.770 -1.869 1.00 71.31 108 MET A CA 1
ATOM 832 C C . MET A 1 108 ? 4.128 5.949 -2.510 1.00 71.31 108 MET A C 1
ATOM 834 O O . MET A 1 108 ? 4.232 6.603 -3.559 1.00 71.31 108 MET A O 1
ATOM 838 N N . PRO A 1 109 ? 5.177 5.309 -1.953 1.00 82.50 109 PRO A N 1
ATOM 839 C CA . PRO A 1 109 ? 6.477 5.224 -2.606 1.00 82.50 109 PRO A CA 1
ATOM 840 C C . PRO A 1 109 ? 6.309 4.798 -4.065 1.00 82.50 109 PRO A C 1
ATOM 842 O O . PRO A 1 109 ? 5.708 3.761 -4.355 1.00 82.50 109 PRO A O 1
ATOM 845 N N . SER A 1 110 ? 6.779 5.635 -4.984 1.00 87.69 110 SER A N 1
ATOM 846 C CA . SER A 1 110 ? 6.596 5.451 -6.426 1.00 87.69 110 SER A CA 1
ATOM 847 C C . SER A 1 110 ? 7.942 5.425 -7.128 1.00 87.69 110 SER A C 1
ATOM 849 O O . SER A 1 110 ? 8.908 5.998 -6.623 1.00 87.69 110 SER A O 1
ATOM 851 N N . PHE A 1 111 ? 8.021 4.785 -8.294 1.00 91.50 111 PHE A N 1
ATOM 852 C CA . PHE A 1 111 ? 9.237 4.852 -9.104 1.00 91.50 111 PHE A CA 1
ATOM 853 C C . PHE A 1 111 ? 9.540 6.307 -9.446 1.00 91.50 111 PHE A C 1
ATOM 855 O O . PHE A 1 111 ? 8.646 7.075 -9.810 1.00 91.50 111 PHE A O 1
ATOM 862 N N . LYS A 1 112 ? 10.800 6.700 -9.299 1.00 92.25 112 LYS A N 1
ATOM 863 C CA . LYS A 1 112 ? 11.245 8.077 -9.481 1.00 92.25 112 LYS A CA 1
ATOM 864 C C . LYS A 1 112 ? 10.929 8.576 -10.890 1.00 92.25 112 LYS A C 1
ATOM 866 O O . LYS A 1 112 ? 11.289 7.945 -11.878 1.00 92.25 112 LYS A O 1
ATOM 871 N N . GLY A 1 113 ? 10.296 9.744 -10.968 1.00 89.25 113 GLY A N 1
ATOM 872 C CA . GLY A 1 113 ? 9.785 10.324 -12.209 1.00 89.25 113 GLY A CA 1
ATOM 873 C C . GLY A 1 113 ? 8.413 9.789 -12.624 1.00 89.25 113 GLY A C 1
ATOM 874 O O . GLY A 1 113 ? 7.926 10.144 -13.694 1.00 89.25 113 GLY A O 1
ATOM 875 N N . THR A 1 114 ? 7.773 8.958 -11.797 1.00 87.44 114 THR A N 1
ATOM 876 C CA . THR A 1 114 ? 6.478 8.337 -12.093 1.00 87.44 114 THR A CA 1
ATOM 877 C C . THR A 1 114 ? 5.520 8.456 -10.905 1.00 87.44 114 THR A C 1
ATOM 879 O O . THR A 1 114 ? 5.930 8.617 -9.758 1.00 87.44 114 THR A O 1
ATOM 882 N N . HIS A 1 115 ? 4.224 8.308 -11.178 1.00 83.38 115 HIS A N 1
ATOM 883 C CA . HIS A 1 115 ? 3.208 8.046 -10.150 1.00 83.38 115 HIS A CA 1
ATOM 884 C C . HIS A 1 115 ? 2.906 6.542 -10.016 1.00 83.38 115 HIS A C 1
ATOM 886 O O . HIS A 1 115 ? 1.852 6.157 -9.504 1.00 83.38 115 HIS A O 1
ATOM 892 N N . PHE A 1 116 ? 3.777 5.682 -10.558 1.00 85.19 116 PHE A N 1
ATOM 893 C CA . PHE A 1 116 ? 3.584 4.241 -10.529 1.00 85.19 116 PHE A CA 1
ATOM 894 C C . PHE A 1 116 ? 4.116 3.689 -9.203 1.00 85.19 116 PHE A C 1
ATOM 896 O O . PHE A 1 116 ? 5.298 3.871 -8.900 1.00 85.19 116 PHE A O 1
ATOM 903 N N . PRO A 1 117 ? 3.271 3.041 -8.391 1.00 85.75 117 PRO A N 1
ATOM 904 C CA . PRO A 1 117 ? 3.641 2.705 -7.029 1.00 85.75 117 PRO A CA 1
ATOM 905 C C . PRO A 1 117 ? 4.568 1.486 -6.980 1.00 85.75 117 PRO A C 1
ATOM 907 O O . PRO A 1 117 ? 4.362 0.498 -7.684 1.00 85.75 117 PRO A O 1
ATOM 910 N N . VAL A 1 118 ? 5.560 1.527 -6.093 1.00 87.81 118 VAL A N 1
ATOM 911 C CA . VAL A 1 118 ? 6.556 0.459 -5.913 1.00 87.81 118 VAL A CA 1
ATOM 912 C C . VAL A 1 118 ? 5.917 -0.842 -5.415 1.00 87.81 118 VAL A C 1
ATOM 914 O O . VAL A 1 118 ? 6.355 -1.919 -5.804 1.00 87.81 118 VAL A O 1
ATOM 917 N N . VAL A 1 119 ? 4.830 -0.776 -4.633 1.00 81.62 119 VAL A N 1
ATOM 918 C CA . VAL A 1 119 ? 4.090 -1.978 -4.186 1.00 81.62 119 VAL A CA 1
ATOM 919 C C . VAL A 1 119 ? 3.616 -2.852 -5.345 1.00 81.62 119 VAL A C 1
ATOM 921 O O . VAL A 1 119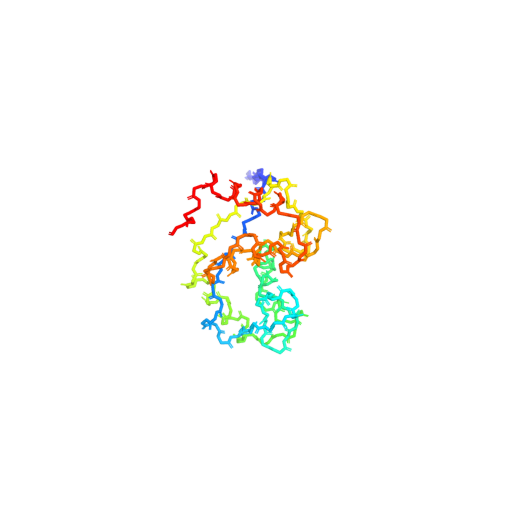 ? 3.640 -4.075 -5.236 1.00 81.62 119 VAL A O 1
ATOM 924 N N . ALA A 1 120 ? 3.277 -2.244 -6.486 1.00 83.00 120 ALA A N 1
ATOM 925 C CA . ALA A 1 120 ? 2.819 -2.988 -7.649 1.00 83.00 120 ALA A CA 1
ATOM 926 C C . ALA A 1 120 ? 3.905 -3.916 -8.215 1.00 83.00 120 ALA A C 1
ATOM 928 O O . ALA A 1 120 ? 3.562 -4.968 -8.746 1.00 83.00 120 ALA A O 1
ATOM 929 N N . LEU A 1 121 ? 5.195 -3.574 -8.073 1.00 89.00 121 LEU A N 1
ATOM 930 C CA . LEU A 1 121 ? 6.297 -4.462 -8.460 1.00 89.00 121 LEU A CA 1
ATOM 931 C C . LEU A 1 121 ? 6.250 -5.751 -7.647 1.00 89.00 121 LEU A C 1
ATOM 933 O O . LEU A 1 121 ? 6.239 -6.840 -8.206 1.00 89.00 121 LEU A O 1
ATOM 937 N N . PHE A 1 122 ? 6.182 -5.640 -6.328 1.00 85.31 122 PHE A N 1
ATOM 938 C CA . PHE A 1 122 ? 6.207 -6.809 -5.459 1.00 85.31 122 PHE A CA 1
ATOM 939 C C . PHE A 1 122 ? 4.932 -7.648 -5.568 1.00 85.31 122 PHE A C 1
ATOM 941 O O . PHE A 1 122 ? 5.009 -8.873 -5.534 1.00 85.31 122 PHE A O 1
ATOM 948 N N . ASP A 1 123 ? 3.767 -7.028 -5.765 1.00 80.06 123 ASP A N 1
ATOM 949 C CA . ASP A 1 123 ? 2.533 -7.760 -6.080 1.00 80.06 123 ASP A CA 1
ATOM 950 C C . ASP A 1 123 ? 2.651 -8.530 -7.402 1.00 80.06 123 ASP A C 1
ATOM 952 O O . ASP A 1 123 ? 2.189 -9.669 -7.503 1.00 80.06 123 ASP A O 1
ATOM 956 N N . PHE A 1 124 ? 3.323 -7.948 -8.398 1.00 84.25 124 PHE A N 1
ATOM 957 C CA . PHE A 1 124 ? 3.614 -8.610 -9.666 1.00 84.25 124 PHE A CA 1
ATOM 958 C C . PHE A 1 124 ? 4.569 -9.802 -9.480 1.00 84.25 124 PHE A C 1
ATOM 960 O O . PHE A 1 124 ? 4.306 -10.880 -10.012 1.00 84.25 124 PHE A O 1
ATOM 967 N N . LEU A 1 125 ? 5.623 -9.654 -8.668 1.00 86.12 125 LEU A N 1
ATOM 968 C CA . LEU A 1 125 ? 6.563 -10.739 -8.356 1.00 86.12 125 LEU A CA 1
ATOM 969 C C . LEU A 1 125 ? 5.912 -11.872 -7.551 1.00 86.12 125 LEU A C 1
ATOM 971 O O . LEU A 1 125 ? 6.093 -13.040 -7.890 1.00 86.12 125 LEU A O 1
ATOM 975 N N . LYS A 1 126 ? 5.080 -11.551 -6.551 1.00 79.81 126 LYS A N 1
ATOM 976 C CA . LYS A 1 126 ? 4.295 -12.537 -5.780 1.00 79.81 126 LYS A CA 1
ATOM 977 C C . LYS A 1 126 ? 3.325 -13.335 -6.656 1.00 79.81 126 LYS A C 1
ATOM 979 O O . LYS A 1 126 ? 2.991 -14.469 -6.330 1.00 79.81 126 LYS A O 1
ATOM 984 N N . ALA A 1 127 ? 2.900 -12.782 -7.792 1.00 79.00 127 ALA A N 1
ATOM 985 C CA . ALA A 1 127 ? 2.123 -13.504 -8.799 1.00 79.00 127 ALA A CA 1
ATOM 986 C C . ALA A 1 127 ? 2.975 -14.438 -9.691 1.00 79.00 127 ALA A C 1
ATOM 988 O O . ALA A 1 127 ? 2.459 -14.972 -10.675 1.00 79.00 127 ALA A O 1
ATOM 989 N N . GLY A 1 128 ? 4.261 -14.633 -9.377 1.00 84.31 128 GLY A N 1
ATOM 990 C CA . GLY A 1 128 ? 5.182 -15.512 -10.103 1.00 84.31 128 GLY A CA 1
ATOM 991 C C . GLY A 1 128 ? 5.720 -14.918 -11.407 1.00 84.31 128 GLY A C 1
ATOM 992 O O . GLY A 1 128 ? 6.137 -15.661 -12.294 1.00 84.31 128 GLY A O 1
ATOM 993 N N . ARG A 1 129 ? 5.665 -13.593 -11.559 1.00 91.88 129 ARG A N 1
ATOM 994 C CA . ARG A 1 129 ? 6.093 -12.874 -12.767 1.00 91.88 129 ARG A CA 1
ATOM 995 C C . ARG A 1 129 ? 7.484 -12.277 -12.580 1.00 91.88 129 ARG A C 1
ATOM 997 O O . ARG A 1 129 ? 7.973 -12.182 -11.459 1.00 91.88 129 ARG A O 1
ATOM 1004 N N . THR A 1 130 ? 8.136 -11.873 -13.671 1.00 93.75 130 THR A N 1
ATOM 1005 C CA . THR A 1 130 ? 9.538 -11.413 -13.615 1.00 93.75 1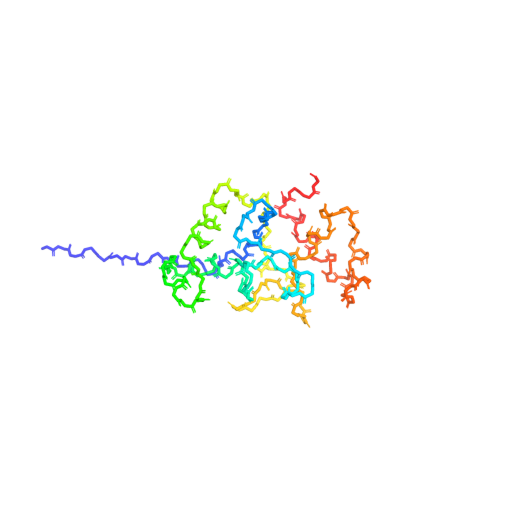30 THR A CA 1
ATOM 1006 C C . THR A 1 130 ? 9.674 -9.881 -13.558 1.00 93.75 130 THR A C 1
ATOM 1008 O O . THR A 1 130 ? 8.815 -9.169 -14.084 1.00 93.75 130 THR A O 1
ATOM 1011 N N . PRO A 1 131 ? 10.773 -9.334 -12.995 1.00 92.31 131 PRO A N 1
ATOM 1012 C CA . PRO A 1 131 ? 11.047 -7.888 -13.013 1.00 92.31 131 PRO A CA 1
ATOM 1013 C C . PRO A 1 131 ? 11.136 -7.307 -14.432 1.00 92.31 131 PRO A C 1
ATOM 1015 O O . PRO A 1 131 ? 10.709 -6.181 -14.704 1.00 92.31 131 PRO A O 1
ATOM 1018 N N . ARG A 1 132 ? 11.659 -8.107 -15.367 1.00 93.44 132 ARG A N 1
ATOM 1019 C CA . ARG A 1 132 ? 11.723 -7.755 -16.785 1.00 93.44 132 ARG A CA 1
ATOM 1020 C C . ARG A 1 132 ? 10.327 -7.603 -17.384 1.00 93.44 132 ARG A C 1
ATOM 1022 O O . ARG A 1 132 ? 10.046 -6.576 -17.993 1.00 93.44 132 ARG A O 1
ATOM 1029 N N . GLU A 1 133 ? 9.453 -8.586 -17.167 1.00 92.38 133 GLU A N 1
ATOM 1030 C CA . GLU A 1 133 ? 8.056 -8.516 -17.614 1.00 92.38 133 GLU A CA 1
ATOM 1031 C C . GLU A 1 133 ? 7.342 -7.293 -17.036 1.00 92.38 133 GLU A C 1
ATOM 1033 O O . GLU A 1 133 ? 6.565 -6.650 -17.737 1.00 92.38 133 GLU A O 1
ATOM 1038 N N . PHE A 1 134 ? 7.608 -6.949 -15.774 1.00 93.88 134 PHE A N 1
ATOM 1039 C CA . PHE A 1 134 ? 7.034 -5.767 -15.136 1.00 93.88 134 PHE A CA 1
ATOM 1040 C C . PHE A 1 134 ? 7.447 -4.479 -15.860 1.00 93.88 134 PHE A C 1
ATOM 1042 O O . PHE A 1 134 ? 6.595 -3.668 -16.227 1.00 93.88 134 PHE A O 1
ATOM 1049 N N . SER A 1 135 ? 8.747 -4.326 -16.121 1.00 94.62 135 SER A N 1
ATOM 1050 C CA . SER A 1 135 ? 9.307 -3.167 -16.826 1.00 94.62 135 SER A CA 1
ATOM 1051 C C . SER A 1 135 ? 8.701 -3.017 -18.224 1.00 94.62 135 SER A C 1
ATOM 1053 O O . SER A 1 135 ? 8.236 -1.938 -18.588 1.00 94.62 135 SER A O 1
ATOM 1055 N N . GLU A 1 136 ? 8.623 -4.119 -18.977 1.00 93.38 136 GLU A N 1
ATOM 1056 C CA . GLU A 1 136 ? 8.023 -4.164 -20.316 1.00 93.38 136 GLU A CA 1
ATOM 1057 C C . GLU A 1 136 ? 6.517 -3.846 -20.287 1.00 93.38 136 GLU A C 1
ATOM 1059 O O . GLU A 1 136 ? 6.024 -3.097 -21.128 1.00 93.38 136 GLU A O 1
ATOM 1064 N N . THR A 1 137 ? 5.786 -4.372 -19.299 1.00 90.69 137 THR A N 1
ATOM 1065 C CA . THR A 1 137 ? 4.328 -4.200 -19.180 1.00 90.69 137 THR A CA 1
ATOM 1066 C C . THR A 1 137 ? 3.939 -2.764 -18.840 1.00 90.69 137 THR A C 1
ATOM 1068 O O . THR A 1 137 ? 2.952 -2.249 -19.368 1.00 90.69 137 THR A O 1
ATOM 1071 N N . TYR A 1 138 ? 4.688 -2.117 -17.946 1.00 90.62 138 TYR A N 1
ATOM 1072 C CA . TYR A 1 138 ? 4.339 -0.799 -17.410 1.00 90.62 138 TYR A CA 1
ATOM 1073 C C . TYR A 1 138 ? 5.191 0.343 -17.975 1.00 90.62 138 TYR A C 1
ATOM 1075 O O . TYR A 1 138 ? 4.980 1.495 -17.601 1.00 90.62 138 TYR A O 1
ATOM 1083 N N . GLY A 1 139 ? 6.118 0.049 -18.895 1.00 93.00 139 GLY A N 1
ATOM 1084 C CA . GLY A 1 139 ? 6.989 1.047 -19.522 1.00 93.00 139 GLY A CA 1
ATOM 1085 C C . GLY A 1 139 ? 7.941 1.720 -18.531 1.00 93.00 139 GLY A C 1
ATOM 1086 O O . GLY A 1 139 ? 8.226 2.909 -18.668 1.00 93.00 139 GLY A O 1
ATOM 1087 N N . LEU A 1 140 ? 8.381 0.980 -17.512 1.00 94.19 140 LEU A N 1
ATOM 1088 C CA . LEU A 1 140 ? 9.304 1.460 -16.485 1.00 94.19 140 LEU A CA 1
ATOM 1089 C C . LEU A 1 140 ? 10.749 1.141 -16.867 1.00 94.19 140 LEU A C 1
ATOM 1091 O O . LEU A 1 140 ? 11.016 0.155 -17.554 1.00 94.19 140 LEU A O 1
ATOM 1095 N N . ASP A 1 141 ? 11.679 1.973 -16.403 1.00 95.31 141 ASP A N 1
ATOM 1096 C CA . ASP A 1 141 ? 13.106 1.747 -16.611 1.00 95.31 141 ASP A CA 1
ATOM 1097 C C . ASP A 1 141 ? 13.553 0.476 -15.857 1.00 95.31 141 ASP A C 1
ATOM 1099 O O . ASP A 1 141 ? 13.452 0.434 -14.623 1.00 95.31 141 ASP A O 1
ATOM 1103 N N . PRO A 1 142 ? 14.052 -0.562 -16.555 1.00 94.12 142 PRO A N 1
ATOM 1104 C CA . PRO A 1 142 ? 14.492 -1.793 -15.910 1.00 94.12 142 PRO A CA 1
ATOM 1105 C C . PRO A 1 142 ? 15.625 -1.560 -14.902 1.00 94.12 142 PRO A C 1
ATOM 1107 O O . PRO A 1 142 ? 15.703 -2.275 -13.904 1.00 94.12 142 PRO A O 1
ATOM 1110 N N . GLU A 1 143 ? 16.475 -0.544 -15.092 1.00 95.06 143 GLU A N 1
ATOM 1111 C CA . GLU A 1 143 ? 17.529 -0.219 -14.126 1.00 95.06 143 GLU A CA 1
ATOM 1112 C C . GLU A 1 143 ? 16.944 0.307 -12.805 1.00 95.06 143 GLU A C 1
ATOM 1114 O O . GLU A 1 143 ? 17.423 -0.042 -11.719 1.00 95.06 143 GLU A O 1
ATOM 1119 N N . GLN A 1 144 ? 15.868 1.098 -12.871 1.00 94.56 144 GLN A N 1
ATOM 1120 C CA . GLN A 1 144 ? 15.150 1.549 -11.678 1.00 94.56 144 GLN A CA 1
ATOM 1121 C C . GLN A 1 144 ? 14.492 0.378 -10.944 1.00 94.56 144 GLN A C 1
ATOM 1123 O O . GLN A 1 144 ? 14.615 0.287 -9.722 1.00 94.56 144 GLN A O 1
ATOM 1128 N N . VAL A 1 145 ? 13.840 -0.531 -11.676 1.00 95.19 145 VAL A N 1
ATOM 1129 C CA . VAL A 1 145 ? 13.214 -1.738 -11.111 1.00 95.19 145 VAL A CA 1
ATOM 1130 C C . VAL A 1 145 ? 14.245 -2.590 -10.374 1.00 95.19 145 VAL A C 1
ATOM 1132 O O . VAL A 1 145 ? 14.054 -2.908 -9.199 1.00 95.19 145 VAL A O 1
ATOM 1135 N N . GLU A 1 146 ? 15.384 -2.874 -11.002 1.00 94.56 146 GLU A N 1
ATOM 1136 C CA . GLU A 1 146 ? 16.445 -3.654 -10.361 1.00 94.56 146 GLU A CA 1
ATOM 1137 C C . GLU A 1 146 ? 17.102 -2.929 -9.185 1.00 94.56 146 GLU A C 1
ATOM 1139 O O . GLU A 1 146 ? 17.566 -3.551 -8.228 1.00 94.56 146 GLU A O 1
ATOM 1144 N N . THR A 1 147 ? 17.131 -1.597 -9.213 1.00 94.69 147 THR A N 1
ATOM 1145 C CA . THR A 1 147 ? 17.620 -0.800 -8.085 1.00 94.69 147 THR A CA 1
ATOM 1146 C C . THR A 1 147 ? 16.717 -0.924 -6.864 1.00 94.69 147 THR A C 1
ATOM 1148 O O . THR A 1 147 ? 17.232 -1.069 -5.754 1.00 94.69 147 THR A O 1
ATOM 1151 N N . VAL A 1 148 ? 15.396 -0.932 -7.055 1.00 91.81 148 VAL A N 1
ATOM 1152 C CA . VAL A 1 148 ? 14.433 -1.182 -5.973 1.00 91.81 148 VAL A CA 1
ATOM 1153 C C . VAL A 1 148 ? 14.607 -2.592 -5.405 1.00 91.81 148 VAL A C 1
ATOM 1155 O O . VAL A 1 148 ? 14.689 -2.744 -4.188 1.00 91.81 148 VAL A O 1
ATOM 1158 N N . LEU A 1 149 ? 14.729 -3.614 -6.258 1.00 90.50 149 LEU A N 1
ATOM 1159 C CA . LEU A 1 149 ? 14.891 -5.001 -5.805 1.00 90.50 149 LEU A CA 1
ATOM 1160 C C . LEU A 1 149 ? 16.191 -5.209 -5.040 1.00 90.50 149 LEU A C 1
ATOM 1162 O O . LEU A 1 149 ? 16.177 -5.755 -3.943 1.00 90.50 149 LEU A O 1
ATOM 1166 N N . ARG A 1 150 ? 17.311 -4.698 -5.560 1.00 89.81 150 ARG A N 1
ATOM 1167 C CA . ARG A 1 150 ? 18.600 -4.745 -4.861 1.00 89.81 150 ARG A CA 1
ATOM 1168 C C . ARG A 1 150 ? 18.531 -4.068 -3.491 1.00 89.81 150 ARG A C 1
ATOM 1170 O O . ARG A 1 150 ? 19.128 -4.573 -2.545 1.00 89.81 150 ARG A O 1
ATOM 1177 N N . HIS A 1 151 ? 17.817 -2.947 -3.386 1.00 88.12 151 HIS A N 1
ATOM 1178 C CA . HIS A 1 151 ? 17.618 -2.249 -2.118 1.00 88.12 151 HIS A CA 1
ATOM 1179 C C . HIS A 1 151 ? 16.795 -3.091 -1.130 1.00 88.12 151 HIS A C 1
ATOM 1181 O O . HIS A 1 151 ? 17.197 -3.235 0.020 1.00 88.12 151 HIS A O 1
ATOM 1187 N N . ALA A 1 152 ? 15.702 -3.706 -1.590 1.00 83.44 152 ALA A N 1
ATOM 1188 C CA . ALA A 1 152 ? 14.859 -4.573 -0.769 1.00 83.44 152 ALA A CA 1
ATOM 1189 C C . ALA A 1 152 ? 15.600 -5.834 -0.287 1.00 83.44 152 ALA A C 1
ATOM 1191 O O . ALA A 1 152 ? 15.573 -6.153 0.901 1.00 83.44 152 ALA A O 1
ATOM 1192 N N . THR A 1 153 ? 16.339 -6.509 -1.173 1.00 81.00 153 THR A N 1
ATOM 1193 C CA . THR A 1 153 ? 17.125 -7.704 -0.827 1.00 81.00 153 THR A CA 1
ATOM 1194 C C . THR A 1 153 ? 18.251 -7.386 0.161 1.00 81.00 153 THR A C 1
ATOM 1196 O O . THR A 1 153 ? 18.538 -8.188 1.048 1.00 81.00 153 THR A O 1
ATOM 1199 N N . ALA A 1 154 ? 18.877 -6.207 0.059 1.00 80.56 154 ALA A N 1
ATOM 1200 C CA . ALA A 1 154 ? 19.928 -5.780 0.987 1.00 80.56 154 ALA A CA 1
ATOM 1201 C C . ALA A 1 154 ? 19.428 -5.584 2.431 1.00 80.56 154 ALA A C 1
ATOM 1203 O O . ALA A 1 154 ? 20.226 -5.646 3.363 1.00 80.56 154 ALA A O 1
ATOM 1204 N N . GLN A 1 155 ? 18.121 -5.386 2.627 1.00 71.75 155 GLN A N 1
ATOM 1205 C CA . GLN A 1 155 ? 17.501 -5.245 3.947 1.00 71.75 155 GLN A CA 1
ATOM 1206 C C . GLN A 1 155 ? 17.142 -6.585 4.602 1.00 71.75 155 GLN A C 1
ATOM 1208 O O . GLN A 1 155 ? 16.529 -6.602 5.666 1.00 71.75 155 GLN A O 1
ATOM 1213 N N . ASN A 1 156 ? 17.536 -7.713 3.997 1.00 55.56 156 ASN A N 1
ATOM 1214 C CA . ASN A 1 156 ? 17.236 -9.057 4.492 1.00 55.56 156 ASN A CA 1
ATOM 1215 C C . ASN A 1 156 ? 15.722 -9.315 4.650 1.00 55.56 156 ASN A C 1
ATOM 1217 O O . ASN A 1 156 ? 15.312 -10.179 5.428 1.00 55.56 156 ASN A O 1
ATOM 1221 N N . VAL A 1 157 ? 14.903 -8.570 3.894 1.00 54.44 157 VAL A N 1
ATOM 1222 C CA . VAL A 1 157 ? 13.492 -8.876 3.663 1.00 54.44 157 VAL A CA 1
ATOM 1223 C C . VAL A 1 157 ? 13.489 -10.139 2.816 1.00 54.44 157 VAL A C 1
ATOM 1225 O O . VAL A 1 157 ? 14.061 -10.157 1.726 1.00 54.44 157 VAL A O 1
ATOM 1228 N N . GLY A 1 158 ? 12.962 -11.226 3.375 1.00 43.44 158 GLY A N 1
ATOM 1229 C CA . GLY A 1 158 ? 12.963 -12.538 2.744 1.00 43.44 158 GLY A CA 1
ATOM 1230 C C . GLY A 1 158 ? 12.120 -12.543 1.477 1.00 43.44 158 GLY A C 1
ATOM 1231 O O . GLY A 1 158 ? 10.961 -12.916 1.523 1.00 43.44 158 GLY A O 1
ATOM 1232 N N . ILE A 1 159 ? 12.709 -12.157 0.346 1.00 45.00 159 ILE A N 1
ATOM 1233 C CA . ILE A 1 159 ? 12.159 -12.436 -0.979 1.00 45.00 159 ILE A CA 1
ATOM 1234 C C . ILE A 1 159 ? 12.609 -13.852 -1.353 1.00 45.00 159 ILE A C 1
ATOM 1236 O O . ILE A 1 159 ? 13.530 -14.000 -2.154 1.00 45.00 159 ILE A O 1
ATOM 1240 N N . LEU A 1 160 ? 12.025 -14.872 -0.715 1.00 35.53 160 LEU A N 1
ATOM 1241 C CA . LEU A 1 160 ? 12.003 -16.275 -1.162 1.00 35.53 160 LEU A CA 1
ATOM 1242 C C . LEU A 1 160 ? 10.791 -17.003 -0.570 1.00 35.53 160 LEU A C 1
ATOM 1244 O O . LEU A 1 160 ? 10.722 -17.102 0.675 1.00 35.53 160 LEU A O 1
#

pLDDT: mean 79.32, std 18.35, range [34.56, 97.62]

Radius of gyration: 17.83 Å; chains: 1; bounding box: 39×39×64 Å

Sequence (160 aa):
MRRHGMKSAPVDSHSPMILTMIDWRGCSAVEYVPGRKSGSPTFIGRRVPVQGLTDWLRTGRTLETFSETFQISMDAVTDAYLYMTDNPPVETVDLADCPAVQLNPADMPSFKGTHFPVVALFDFLKAGRTPREFSETYGLDPEQVETVLRHATAQNVGIL